Protein AF-A0A7V9H5I0-F1 (afdb_monomer_lite)

Foldseek 3Di:
DLVVQLVVQLVVQLVVLCQCQQCVDPDPVCSPRRDGDDVVLSVQSSVLSSVLSNVLSVVLVVVCVPDPPDDLVVQLVSQLVSLLVSLLRSQLSNVVSCLVPPPPDDNDPDPVSNVVSSVVRSVVSSVVSNVVSNVVSNVVSVVVVVVVVVVVVD

Secondary structure (DSSP, 8-state):
-HHHHHHHHHHHHHHHHHHHHHB----GGGTT--BPPPHHHHHHHHHHHHHHHHHHHHHHHHHHHHH-SS-HHHHHHHHHHHHHHHHHHHHHHHHHHHHHH-TTS----SHHHHHHHHHHHHHHHHHHHHHHHHHHHHHH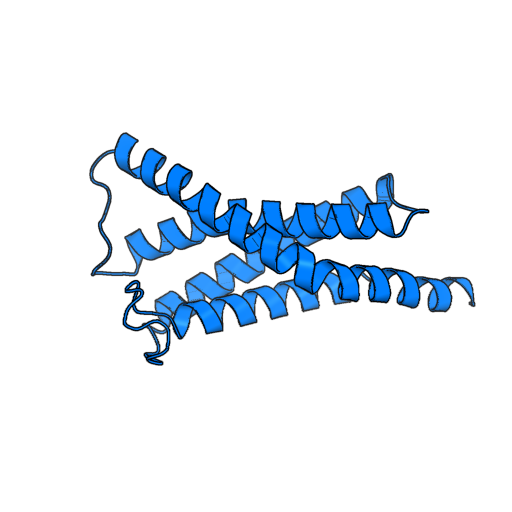HHHHHHHHHTTTT-

Sequence (154 aa):
MRAFLLAAAALVGLANATLYSLISDNSLDRLFELRPGPPALFLMYALCGVFVGIAISGVLLLVAERDLRDRFFARYGLMVLSVCIGGMVLSPFLTTVMFFFDNEAYMPTSTSELLSAILFSTLPGGVLGAAEGVVLGFPLAGLLGRFRDETDTR

pLDDT: mean 73.43, std 11.14, range [40.53, 88.25]

Structure (mmCIF, N/CA/C/O backbone):
data_AF-A0A7V9H5I0-F1
#
_entry.id   AF-A0A7V9H5I0-F1
#
loop_
_atom_site.group_PDB
_atom_site.id
_atom_site.type_symbol
_atom_site.label_atom_id
_atom_site.label_alt_id
_atom_site.label_comp_id
_atom_site.label_asym_id
_atom_site.label_entity_id
_atom_site.label_seq_id
_atom_site.pdbx_PDB_ins_code
_atom_site.Cartn_x
_atom_site.Cartn_y
_atom_site.Cartn_z
_atom_site.occupancy
_atom_site.B_iso_or_equiv
_atom_site.auth_seq_id
_atom_site.auth_comp_id
_atom_site.auth_asym_id
_atom_site.auth_atom_id
_atom_site.pdbx_PDB_model_num
ATOM 1 N N . MET A 1 1 ? -4.149 -10.896 18.987 1.00 64.00 1 MET A N 1
ATOM 2 C CA . MET A 1 1 ? -4.148 -9.573 18.314 1.00 64.00 1 MET A CA 1
ATOM 3 C C . MET A 1 1 ? -2.952 -9.388 17.374 1.00 64.00 1 MET A C 1
ATOM 5 O O . MET A 1 1 ? -3.179 -9.262 16.182 1.00 64.00 1 MET A O 1
ATOM 9 N N . ARG A 1 2 ? -1.694 -9.466 17.849 1.00 66.62 2 ARG A N 1
ATOM 10 C CA . ARG A 1 2 ? -0.483 -9.340 17.000 1.00 66.62 2 ARG A CA 1
ATOM 11 C C . ARG A 1 2 ? -0.436 -10.297 15.801 1.00 66.62 2 ARG A C 1
ATOM 13 O O . ARG A 1 2 ? -0.311 -9.842 14.674 1.00 66.62 2 ARG A O 1
ATOM 20 N N . ALA A 1 3 ? -0.588 -11.601 16.036 1.00 71.00 3 ALA A N 1
ATOM 21 C CA . ALA A 1 3 ? -0.556 -12.602 14.964 1.00 71.00 3 ALA A CA 1
ATOM 22 C C . ALA A 1 3 ? -1.686 -12.409 13.937 1.00 71.00 3 ALA A C 1
ATOM 24 O O . ALA A 1 3 ? -1.462 -12.562 12.744 1.00 71.00 3 ALA A O 1
ATOM 25 N N . PHE A 1 4 ? -2.876 -12.005 14.395 1.00 70.50 4 PHE A N 1
ATOM 26 C CA . PHE A 1 4 ? -4.014 -11.702 13.524 1.00 70.50 4 PHE A CA 1
ATOM 27 C C . PHE A 1 4 ? -3.732 -10.500 12.615 1.00 70.50 4 PHE A C 1
ATOM 29 O O . PHE A 1 4 ? -3.974 -10.583 11.420 1.00 70.50 4 PHE A O 1
ATOM 36 N N . LEU A 1 5 ? -3.169 -9.413 13.153 1.00 68.06 5 LEU A N 1
ATOM 37 C CA . LEU A 1 5 ? -2.814 -8.233 12.358 1.00 68.06 5 LEU A CA 1
ATOM 38 C C . LEU A 1 5 ? -1.695 -8.521 11.356 1.00 68.06 5 LEU A C 1
ATOM 40 O O . LEU A 1 5 ? -1.773 -8.067 10.223 1.00 68.06 5 LEU A O 1
ATOM 44 N N . LEU A 1 6 ? -0.690 -9.313 11.742 1.00 71.25 6 LEU A N 1
ATOM 45 C CA . LEU A 1 6 ? 0.372 -9.742 10.827 1.00 71.25 6 LEU A CA 1
ATOM 46 C C . LEU A 1 6 ? -0.169 -10.635 9.706 1.00 71.25 6 LEU A C 1
ATOM 48 O O . LEU A 1 6 ? 0.185 -10.440 8.549 1.00 71.25 6 LEU A O 1
ATOM 52 N N . ALA A 1 7 ? -1.053 -11.581 10.035 1.00 73.12 7 ALA A N 1
ATOM 53 C CA . ALA A 1 7 ? -1.705 -12.430 9.043 1.00 73.12 7 ALA A CA 1
ATOM 54 C C . ALA A 1 7 ? -2.614 -11.615 8.113 1.00 73.12 7 ALA A C 1
ATOM 56 O O . ALA A 1 7 ? -2.566 -11.804 6.903 1.00 73.12 7 ALA A O 1
ATOM 57 N N . ALA A 1 8 ? -3.392 -10.672 8.653 1.00 70.75 8 ALA A N 1
ATOM 58 C CA . ALA A 1 8 ? -4.226 -9.774 7.862 1.00 70.75 8 ALA A CA 1
ATOM 59 C C . ALA A 1 8 ? -3.376 -8.897 6.932 1.00 70.75 8 ALA A C 1
ATOM 61 O O . ALA A 1 8 ? -3.680 -8.800 5.751 1.00 70.75 8 ALA A O 1
ATOM 62 N N . ALA A 1 9 ? -2.274 -8.329 7.427 1.00 71.19 9 ALA A N 1
ATOM 63 C CA . ALA A 1 9 ? -1.346 -7.547 6.616 1.00 71.19 9 ALA A CA 1
ATOM 64 C C . ALA A 1 9 ? -0.710 -8.379 5.496 1.00 71.19 9 ALA A C 1
ATOM 66 O O . ALA A 1 9 ? -0.622 -7.916 4.361 1.00 71.19 9 ALA A O 1
ATOM 67 N N . ALA A 1 10 ? -0.311 -9.618 5.793 1.00 73.25 10 ALA A N 1
ATOM 68 C CA . ALA A 1 10 ? 0.240 -10.524 4.794 1.00 73.25 10 ALA A CA 1
ATOM 69 C C . ALA A 1 10 ? -0.802 -10.912 3.733 1.00 73.25 10 ALA A C 1
ATOM 71 O O . ALA A 1 10 ? -0.493 -10.898 2.546 1.00 73.25 10 ALA A O 1
ATOM 72 N N . LEU A 1 11 ? -2.039 -11.212 4.143 1.00 75.06 11 LEU A N 1
ATOM 73 C CA . LEU A 1 11 ? -3.134 -11.552 3.232 1.00 75.06 11 LEU A CA 1
ATOM 74 C C . LEU A 1 11 ? -3.552 -10.366 2.360 1.00 75.06 11 LEU A C 1
ATOM 76 O O . LEU A 1 11 ? -3.767 -10.554 1.169 1.00 75.06 11 LEU A O 1
ATOM 80 N N . VAL A 1 12 ? -3.629 -9.157 2.921 1.00 71.12 12 VAL A N 1
ATOM 81 C CA . VAL A 1 12 ? -3.917 -7.931 2.158 1.00 71.12 12 VAL A CA 1
ATOM 82 C C . VAL A 1 12 ? -2.778 -7.628 1.186 1.00 71.12 12 VAL A C 1
ATOM 84 O O . VAL A 1 12 ? -3.036 -7.352 0.020 1.00 71.12 12 VAL A O 1
ATOM 87 N N . GLY A 1 13 ? -1.519 -7.759 1.616 1.00 70.12 13 GLY A N 1
ATOM 88 C CA . GLY A 1 13 ? -0.359 -7.614 0.733 1.00 70.12 13 GLY A CA 1
ATOM 89 C C . GLY A 1 13 ? -0.366 -8.622 -0.419 1.00 70.12 13 GLY A C 1
ATOM 90 O O . GLY A 1 13 ? -0.111 -8.250 -1.563 1.00 70.12 13 GLY A O 1
ATOM 91 N N . LEU A 1 14 ? -0.724 -9.878 -0.137 1.00 73.06 14 LEU A N 1
ATOM 92 C CA . LEU A 1 14 ? -0.875 -10.920 -1.151 1.00 73.06 14 LEU A CA 1
ATOM 93 C C . LEU A 1 14 ? -2.031 -10.606 -2.110 1.00 73.06 14 LEU A C 1
ATOM 95 O O . LEU A 1 14 ? -1.844 -10.697 -3.319 1.00 73.06 14 LEU A O 1
ATOM 99 N N . ALA A 1 15 ? -3.190 -10.198 -1.582 1.00 71.75 15 ALA A N 1
ATOM 100 C CA . ALA A 1 15 ? -4.367 -9.830 -2.364 1.00 71.75 15 ALA A CA 1
ATOM 101 C C . ALA A 1 15 ? -4.060 -8.668 -3.319 1.00 71.75 15 ALA A C 1
ATOM 103 O O . ALA A 1 15 ? -4.336 -8.771 -4.517 1.00 71.75 15 ALA A O 1
ATOM 104 N N . ASN A 1 16 ? -3.399 -7.621 -2.817 1.00 70.62 16 ASN A N 1
ATOM 105 C CA . ASN A 1 16 ? -2.963 -6.487 -3.626 1.00 70.62 16 ASN A CA 1
ATOM 106 C C . ASN A 1 16 ? -1.960 -6.921 -4.698 1.00 70.62 16 ASN A C 1
ATOM 108 O O . ASN A 1 16 ? -2.106 -6.529 -5.850 1.00 70.62 16 ASN A O 1
ATOM 112 N N . ALA A 1 17 ? -1.001 -7.792 -4.379 1.00 69.12 17 ALA A N 1
ATOM 113 C CA . ALA A 1 17 ? -0.067 -8.311 -5.377 1.00 69.12 17 ALA A CA 1
ATOM 114 C C . ALA A 1 17 ? -0.751 -9.146 -6.468 1.00 69.12 17 ALA A C 1
ATOM 116 O O . ALA A 1 17 ? -0.400 -9.019 -7.640 1.00 69.12 17 ALA A O 1
ATOM 117 N N . THR A 1 18 ? -1.753 -9.962 -6.118 1.00 68.50 18 THR A N 1
ATOM 118 C CA . THR A 1 18 ? -2.571 -10.666 -7.121 1.00 68.50 18 THR A CA 1
ATOM 119 C C . THR A 1 18 ? -3.338 -9.692 -7.999 1.00 68.50 18 THR A C 1
ATOM 121 O O . THR A 1 18 ? -3.328 -9.867 -9.211 1.00 68.50 18 THR A O 1
ATOM 124 N N . LEU A 1 19 ? -3.948 -8.647 -7.434 1.00 67.50 19 LEU A N 1
ATOM 125 C CA . LEU A 1 19 ? -4.652 -7.634 -8.223 1.00 67.50 19 LEU A CA 1
ATOM 126 C C . LEU A 1 19 ? -3.695 -6.900 -9.171 1.00 67.50 19 LEU A C 1
ATOM 128 O O . LEU A 1 19 ? -3.957 -6.851 -10.368 1.00 67.50 19 LEU A O 1
ATOM 132 N N . TYR A 1 20 ? -2.546 -6.430 -8.679 1.00 66.25 20 TYR A N 1
ATOM 133 C CA . TYR A 1 20 ? -1.532 -5.774 -9.511 1.00 66.25 20 TYR A CA 1
ATOM 134 C C . TYR A 1 20 ? -0.976 -6.687 -10.611 1.00 66.25 20 TYR A C 1
ATOM 136 O O . TYR A 1 20 ? -0.742 -6.234 -11.725 1.00 66.25 20 TYR A O 1
ATOM 144 N N . SER A 1 21 ? -0.798 -7.981 -10.337 1.00 62.66 21 SER A N 1
ATOM 145 C CA . SER A 1 21 ? -0.326 -8.938 -11.344 1.00 62.66 21 SER A CA 1
ATOM 146 C C . SER A 1 21 ? -1.388 -9.343 -12.364 1.00 62.66 21 SER A C 1
ATOM 148 O O . SER A 1 21 ? -1.022 -9.846 -13.426 1.00 62.66 21 SER A O 1
ATOM 150 N N . LEU A 1 22 ? -2.673 -9.195 -12.039 1.00 62.56 22 LEU A N 1
ATOM 151 C CA . LEU A 1 22 ? -3.780 -9.449 -12.961 1.00 62.56 22 LEU A CA 1
ATOM 152 C C . LEU A 1 22 ? -4.077 -8.230 -13.842 1.00 62.56 22 LEU A C 1
ATOM 154 O O . LEU A 1 22 ? -4.503 -8.407 -14.979 1.00 62.56 22 LEU A O 1
ATOM 158 N N . ILE A 1 23 ? -3.800 -7.025 -13.336 1.00 61.41 23 ILE A N 1
ATOM 159 C CA . ILE A 1 23 ? -3.966 -5.728 -14.013 1.00 61.41 23 ILE A CA 1
ATOM 160 C C . ILE A 1 23 ? -2.627 -5.303 -14.658 1.00 61.41 23 ILE A C 1
ATOM 162 O O . ILE A 1 23 ? -2.249 -4.141 -14.656 1.00 61.41 23 ILE A O 1
ATOM 166 N N . SER A 1 24 ? -1.857 -6.257 -15.192 1.00 50.88 24 SER A N 1
ATOM 167 C CA . SER A 1 24 ? -0.479 -6.034 -15.667 1.00 50.88 24 SER A CA 1
ATOM 168 C C . SER A 1 24 ? -0.348 -5.038 -16.836 1.00 50.88 24 SER A C 1
ATOM 170 O O . SER A 1 24 ? 0.775 -4.722 -17.222 1.00 50.88 24 SER A O 1
ATOM 172 N N . ASP A 1 25 ? -1.451 -4.572 -17.426 1.00 56.22 25 ASP A N 1
ATOM 173 C CA . ASP A 1 25 ? -1.463 -3.595 -18.515 1.00 56.22 25 ASP A CA 1
ATOM 174 C C . ASP A 1 25 ? -1.919 -2.234 -17.950 1.00 56.22 25 ASP A C 1
ATOM 176 O O . ASP A 1 25 ? -3.066 -2.069 -17.538 1.00 56.22 25 ASP A O 1
ATOM 180 N N . ASN A 1 26 ? -1.011 -1.250 -17.902 1.00 53.06 26 ASN A N 1
ATOM 181 C CA . ASN A 1 26 ? -1.244 0.094 -17.339 1.00 53.06 26 ASN A CA 1
ATOM 182 C C . ASN A 1 26 ? -2.203 0.964 -18.189 1.00 53.06 26 ASN A C 1
ATOM 184 O O . ASN A 1 26 ? -2.282 2.181 -18.003 1.00 53.06 26 ASN A O 1
ATOM 188 N N . SER A 1 27 ? -2.916 0.367 -19.146 1.00 52.69 27 SER A N 1
ATOM 189 C CA . SER A 1 27 ? -3.890 1.038 -19.999 1.00 52.69 27 SER A CA 1
ATOM 190 C C . SER A 1 27 ? -5.300 0.948 -19.400 1.00 52.69 27 SER A C 1
ATOM 192 O O . SER A 1 27 ? -5.834 -0.132 -19.152 1.00 52.69 27 SER A O 1
ATOM 194 N N . LEU A 1 28 ? -5.942 2.108 -19.194 1.00 52.22 28 LEU A N 1
ATOM 195 C CA . LEU A 1 28 ? -7.338 2.194 -18.725 1.00 52.22 28 LEU A CA 1
ATOM 196 C C . LEU A 1 28 ? -8.311 1.408 -19.624 1.00 52.22 28 LEU A C 1
ATOM 198 O O . LEU A 1 28 ? -9.337 0.932 -19.144 1.00 52.22 28 LEU A O 1
ATOM 202 N N . ASP A 1 29 ? -7.962 1.226 -20.898 1.00 53.09 29 ASP A N 1
ATOM 203 C CA . ASP A 1 29 ? -8.755 0.488 -21.882 1.00 53.09 29 ASP A CA 1
ATOM 204 C C . ASP A 1 29 ? -8.744 -1.039 -21.670 1.00 53.09 29 ASP A C 1
ATOM 206 O O . ASP A 1 29 ? -9.597 -1.733 -22.223 1.00 53.09 29 ASP A O 1
ATOM 210 N N . ARG A 1 30 ? -7.818 -1.581 -20.860 1.00 53.00 30 ARG A N 1
ATOM 211 C CA . ARG A 1 30 ? -7.627 -3.033 -20.655 1.00 53.00 30 ARG A CA 1
ATOM 212 C C . ARG A 1 30 ? -7.640 -3.475 -19.194 1.00 53.00 30 ARG A C 1
ATOM 214 O O . ARG A 1 30 ? -7.269 -4.605 -18.893 1.00 53.00 30 ARG A O 1
ATOM 221 N N . LEU A 1 31 ? -8.159 -2.641 -18.292 1.00 53.12 31 LEU A N 1
ATOM 222 C CA . LEU A 1 31 ? -8.275 -2.924 -16.851 1.00 53.12 31 LEU A CA 1
ATOM 223 C C . LEU A 1 31 ? -8.950 -4.270 -16.499 1.00 53.12 31 LEU A C 1
ATOM 225 O O . LEU A 1 31 ? -8.769 -4.768 -15.390 1.00 53.12 31 LEU A O 1
ATOM 229 N N . PHE A 1 32 ? -9.729 -4.853 -17.418 1.00 56.69 32 PHE A N 1
ATOM 230 C CA . PHE A 1 32 ? -10.440 -6.124 -17.230 1.00 56.69 32 PHE A CA 1
ATOM 231 C C . PHE A 1 32 ? -9.882 -7.291 -18.059 1.00 56.69 32 PHE A C 1
ATOM 233 O O . PHE A 1 32 ? -10.419 -8.399 -17.987 1.00 56.69 32 PHE A O 1
ATOM 240 N N . GLU A 1 33 ? -8.819 -7.083 -18.838 1.00 55.34 33 GLU A N 1
ATOM 241 C CA . GLU A 1 33 ? -8.133 -8.172 -19.532 1.00 55.34 33 GLU A CA 1
ATOM 242 C C . GLU A 1 33 ? -7.145 -8.829 -18.565 1.00 55.34 33 GLU A C 1
ATOM 244 O O . GLU A 1 33 ? -6.064 -8.309 -18.302 1.00 55.34 33 GLU A O 1
ATOM 249 N N . LEU A 1 34 ? -7.523 -9.988 -18.011 1.00 54.91 34 LEU A N 1
ATOM 250 C CA . LEU A 1 34 ? -6.643 -10.754 -17.131 1.00 54.91 34 LEU A CA 1
ATOM 251 C C . LEU A 1 34 ? -5.431 -11.247 -17.923 1.00 54.91 34 LEU A C 1
ATOM 253 O O . LEU A 1 34 ? -5.487 -12.278 -18.600 1.00 54.91 34 LEU A O 1
ATOM 257 N N . ARG A 1 35 ? -4.313 -10.536 -17.789 1.00 61.66 35 ARG A N 1
ATOM 258 C CA . ARG A 1 35 ? -3.029 -10.957 -18.335 1.00 61.66 35 ARG A CA 1
ATOM 259 C C . ARG A 1 35 ? -2.041 -11.106 -17.184 1.00 61.66 35 ARG A C 1
ATOM 261 O O . ARG A 1 35 ? -1.580 -10.097 -16.659 1.00 61.66 35 ARG A O 1
ATOM 268 N N . PRO A 1 36 ? -1.734 -12.342 -16.753 1.00 61.69 36 PRO A N 1
ATOM 269 C CA . PRO A 1 36 ? -0.800 -12.547 -15.661 1.00 61.69 36 PRO A CA 1
ATOM 270 C C . PRO A 1 36 ? 0.577 -12.018 -16.069 1.00 61.69 36 PRO A C 1
ATOM 272 O O . PRO A 1 36 ? 1.157 -12.475 -17.057 1.00 61.69 36 PRO A O 1
ATOM 275 N N . GLY A 1 37 ? 1.070 -11.037 -15.315 1.00 65.12 37 GLY A N 1
ATOM 276 C CA . GLY A 1 37 ? 2.412 -10.491 -15.486 1.00 65.12 37 GLY A CA 1
ATOM 277 C C . GLY A 1 37 ? 3.518 -11.521 -15.198 1.00 65.12 37 GLY A C 1
ATOM 278 O O . GLY A 1 37 ? 3.253 -12.635 -14.731 1.00 65.12 37 GLY A O 1
ATOM 279 N N . PRO A 1 38 ? 4.789 -11.173 -15.457 1.00 74.56 38 PRO A N 1
ATOM 280 C CA . PRO A 1 38 ? 5.925 -12.040 -15.170 1.00 74.56 38 PRO A CA 1
ATOM 281 C C . PRO A 1 38 ? 5.947 -12.489 -13.697 1.00 74.56 38 PRO A C 1
ATOM 283 O O . PRO A 1 38 ? 5.762 -11.663 -12.799 1.00 74.56 38 PRO A O 1
ATOM 286 N N . PRO A 1 39 ? 6.253 -13.766 -13.402 1.00 74.44 39 PRO A N 1
ATOM 287 C CA . PRO A 1 39 ? 6.206 -14.292 -12.034 1.00 74.44 39 PRO A CA 1
ATOM 288 C C . PRO A 1 39 ? 7.187 -13.585 -11.085 1.00 74.44 39 PRO A C 1
ATOM 290 O O . PRO A 1 39 ? 6.928 -13.490 -9.887 1.00 74.44 39 PRO A O 1
ATOM 293 N N . ALA A 1 40 ? 8.292 -13.050 -11.614 1.00 75.06 40 ALA A N 1
ATOM 294 C CA . ALA A 1 40 ? 9.243 -12.248 -10.848 1.00 75.06 40 ALA A CA 1
ATOM 295 C C . ALA A 1 40 ? 8.634 -10.918 -10.360 1.00 75.06 40 ALA A C 1
ATOM 297 O O . ALA A 1 40 ? 8.847 -10.546 -9.208 1.00 75.06 40 ALA A O 1
ATOM 298 N N . LEU A 1 41 ? 7.837 -10.240 -11.196 1.00 75.88 41 LEU A N 1
ATOM 299 C CA . LEU A 1 41 ? 7.138 -9.001 -10.832 1.00 75.88 41 LEU A CA 1
ATOM 300 C C . LEU A 1 41 ? 6.078 -9.264 -9.759 1.00 75.88 41 LEU A C 1
ATOM 302 O O . LEU A 1 41 ? 6.051 -8.570 -8.745 1.00 75.88 41 LEU A O 1
ATOM 306 N N . PHE A 1 42 ? 5.281 -10.325 -9.923 1.00 76.44 42 PHE A N 1
ATOM 307 C CA . PHE A 1 42 ? 4.309 -10.750 -8.911 1.00 76.44 42 PHE A CA 1
ATOM 308 C C . PHE A 1 42 ? 4.968 -11.013 -7.551 1.00 76.44 42 PHE A C 1
ATOM 310 O O . PHE A 1 42 ? 4.494 -10.521 -6.525 1.00 76.44 42 PHE A O 1
ATOM 317 N N . LEU A 1 43 ? 6.083 -11.753 -7.537 1.00 80.50 43 LEU A N 1
ATOM 318 C CA . LEU A 1 43 ? 6.812 -12.052 -6.307 1.00 80.50 43 LEU A CA 1
ATOM 319 C C . LEU A 1 43 ? 7.308 -10.772 -5.620 1.00 80.50 43 LEU A C 1
ATOM 321 O O . LEU A 1 43 ? 7.173 -10.642 -4.404 1.00 80.50 43 LEU A O 1
ATOM 325 N N . MET A 1 44 ? 7.851 -9.821 -6.383 1.00 82.81 44 MET A N 1
ATOM 326 C CA . MET A 1 44 ? 8.343 -8.556 -5.834 1.00 82.81 44 MET A CA 1
ATOM 327 C C . MET A 1 44 ? 7.207 -7.683 -5.299 1.00 82.81 44 MET A C 1
ATOM 329 O O . MET A 1 44 ? 7.328 -7.144 -4.200 1.00 82.81 44 MET A O 1
ATOM 333 N N . TYR A 1 45 ? 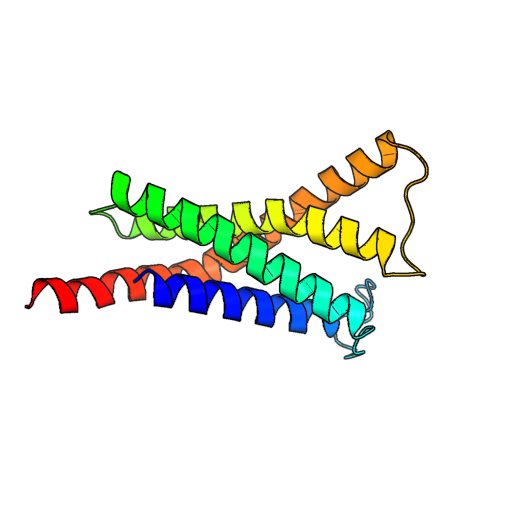6.073 -7.607 -5.999 1.00 81.12 45 TYR A N 1
ATOM 334 C CA . TYR A 1 45 ? 4.887 -6.906 -5.503 1.00 81.12 45 TYR A CA 1
ATOM 335 C C . TYR A 1 45 ? 4.352 -7.524 -4.212 1.00 81.12 45 TYR A C 1
ATOM 337 O O . TYR A 1 45 ? 4.062 -6.794 -3.262 1.00 81.12 45 TYR A O 1
ATOM 345 N N . ALA A 1 46 ? 4.289 -8.856 -4.134 1.00 78.69 46 ALA A N 1
ATOM 346 C CA . ALA A 1 46 ? 3.878 -9.562 -2.924 1.00 78.69 46 ALA A CA 1
ATOM 347 C C . ALA A 1 46 ? 4.831 -9.281 -1.760 1.00 78.69 46 ALA A C 1
ATOM 349 O O . ALA A 1 46 ? 4.381 -8.948 -0.665 1.00 78.69 46 ALA A O 1
ATOM 350 N N . LEU A 1 47 ? 6.144 -9.349 -1.990 1.00 83.38 47 LEU A N 1
ATOM 351 C CA . LEU A 1 47 ? 7.143 -9.060 -0.961 1.00 83.38 47 LEU A CA 1
ATOM 352 C C . LEU A 1 47 ? 7.071 -7.607 -0.483 1.00 83.38 47 LEU A C 1
ATOM 354 O O . LEU A 1 47 ? 7.084 -7.375 0.725 1.00 83.38 47 LEU A O 1
ATOM 358 N N . CYS A 1 48 ? 6.939 -6.639 -1.393 1.00 84.62 48 CYS A N 1
ATOM 359 C CA . CYS A 1 48 ? 6.764 -5.231 -1.039 1.00 84.62 48 CYS A CA 1
ATOM 360 C C . CYS A 1 48 ? 5.482 -5.011 -0.228 1.00 84.62 48 CYS A C 1
ATOM 362 O O . CYS A 1 48 ? 5.532 -4.386 0.831 1.00 84.62 48 CYS A O 1
ATOM 364 N N . GLY A 1 49 ? 4.354 -5.568 -0.679 1.00 79.94 49 GLY A N 1
ATOM 365 C CA . GLY A 1 49 ? 3.069 -5.470 0.013 1.00 79.94 49 GLY A CA 1
ATOM 366 C C . GLY A 1 49 ? 3.119 -6.067 1.419 1.00 79.94 49 GLY A C 1
ATOM 367 O O . GLY A 1 49 ? 2.697 -5.426 2.380 1.00 79.94 49 GLY A O 1
ATOM 368 N N . VAL A 1 50 ? 3.699 -7.260 1.566 1.00 81.88 50 VAL A N 1
ATOM 369 C CA . VAL A 1 50 ? 3.871 -7.926 2.866 1.00 81.88 50 VAL A CA 1
ATOM 370 C C . VAL A 1 50 ? 4.815 -7.130 3.770 1.00 81.88 50 VAL A C 1
ATOM 372 O O . VAL A 1 50 ? 4.491 -6.899 4.933 1.00 81.88 50 VAL A O 1
ATOM 375 N N . PHE A 1 51 ? 5.962 -6.676 3.260 1.00 84.06 51 PHE A N 1
ATOM 376 C CA . PHE A 1 51 ? 6.948 -5.933 4.046 1.00 84.06 51 PHE A CA 1
ATOM 377 C C . PHE A 1 51 ? 6.383 -4.609 4.570 1.00 84.06 51 PHE A C 1
ATOM 379 O O . PHE A 1 51 ? 6.439 -4.344 5.774 1.00 84.06 51 PHE A O 1
ATOM 386 N N . VAL A 1 52 ? 5.781 -3.803 3.688 1.00 85.31 52 VAL A N 1
ATOM 387 C CA . VAL A 1 52 ? 5.155 -2.530 4.069 1.00 85.31 52 VAL A CA 1
ATOM 388 C C . VAL A 1 52 ? 3.959 -2.781 4.985 1.00 85.31 52 VAL A C 1
ATOM 390 O O . VAL A 1 52 ? 3.835 -2.127 6.019 1.00 85.31 52 VAL A O 1
ATOM 393 N N . GLY A 1 53 ? 3.124 -3.777 4.678 1.00 79.12 53 GLY A N 1
ATOM 394 C CA . GLY A 1 53 ? 1.983 -4.155 5.509 1.00 79.12 53 GLY A CA 1
ATOM 395 C C . GLY A 1 53 ? 2.388 -4.531 6.937 1.00 79.12 53 GLY A C 1
ATOM 396 O O . GLY A 1 53 ? 1.766 -4.068 7.898 1.00 79.12 53 GLY A O 1
ATOM 397 N N . ILE A 1 54 ? 3.457 -5.317 7.103 1.00 82.38 54 ILE A N 1
ATOM 398 C CA . ILE A 1 54 ? 4.008 -5.678 8.417 1.00 82.38 54 ILE A CA 1
ATOM 399 C C . ILE A 1 54 ? 4.564 -4.443 9.131 1.00 82.38 54 ILE A C 1
ATOM 401 O O . ILE A 1 54 ? 4.263 -4.244 10.310 1.00 82.38 54 ILE A O 1
ATOM 405 N N . ALA A 1 55 ? 5.338 -3.603 8.437 1.00 84.62 55 ALA A N 1
ATOM 406 C CA . ALA A 1 55 ? 5.930 -2.400 9.019 1.00 84.62 55 ALA A CA 1
ATOM 407 C C . ALA A 1 55 ? 4.854 -1.445 9.559 1.00 84.62 55 ALA A C 1
ATOM 409 O O . ALA A 1 55 ? 4.901 -1.040 10.722 1.00 84.62 55 ALA A O 1
ATOM 410 N N . ILE A 1 56 ? 3.835 -1.152 8.749 1.00 83.69 56 ILE A N 1
ATOM 411 C CA . ILE A 1 56 ? 2.725 -0.270 9.123 1.00 83.69 56 ILE A CA 1
ATOM 412 C C . ILE A 1 56 ? 1.871 -0.885 10.233 1.00 83.69 56 ILE A C 1
ATOM 414 O O . ILE A 1 56 ? 1.513 -0.188 11.180 1.00 83.69 56 ILE A O 1
ATOM 418 N N . SER A 1 57 ? 1.595 -2.190 10.181 1.00 75.56 57 SER A N 1
ATOM 419 C CA . SER A 1 57 ? 0.847 -2.880 11.243 1.00 75.56 57 SER A CA 1
ATOM 420 C C . SER A 1 57 ? 1.596 -2.881 12.576 1.00 75.56 57 SER A C 1
ATOM 422 O O . SER A 1 57 ? 0.980 -2.752 13.635 1.00 75.56 57 SER A O 1
ATOM 424 N N . GLY A 1 58 ? 2.927 -2.991 12.541 1.00 78.62 58 GLY A N 1
ATOM 425 C CA . GLY A 1 58 ? 3.784 -2.866 13.719 1.00 78.62 58 GLY A CA 1
ATOM 426 C C . GLY A 1 58 ? 3.723 -1.469 14.337 1.00 78.62 58 GLY A C 1
ATOM 427 O O . GLY A 1 58 ? 3.560 -1.342 15.551 1.00 78.62 58 GLY A O 1
ATOM 428 N N . VAL A 1 59 ? 3.778 -0.422 13.509 1.00 79.31 59 VAL A N 1
ATOM 429 C CA . VAL A 1 59 ? 3.625 0.972 13.961 1.00 79.31 59 VAL A CA 1
ATOM 430 C C . VAL A 1 59 ? 2.224 1.218 14.523 1.00 79.31 59 VAL A C 1
ATOM 432 O O . VAL A 1 59 ? 2.092 1.773 15.612 1.00 79.31 59 VAL A O 1
ATOM 435 N N . LEU A 1 60 ? 1.179 0.747 13.838 1.00 76.00 60 LEU A N 1
ATOM 436 C CA . LEU A 1 60 ? -0.211 0.850 14.289 1.00 76.00 60 LEU A CA 1
ATOM 437 C C . LEU A 1 60 ? -0.405 0.196 15.660 1.00 76.00 60 LEU A C 1
ATOM 439 O O . LEU A 1 60 ? -1.066 0.775 16.513 1.00 76.00 60 LEU A O 1
ATOM 443 N N . LEU A 1 61 ? 0.206 -0.963 15.908 1.00 71.56 61 LEU A N 1
ATOM 444 C CA . LEU A 1 61 ? 0.179 -1.614 17.218 1.00 71.56 61 LEU A CA 1
ATOM 445 C C . LEU A 1 61 ? 0.835 -0.767 18.314 1.00 71.56 61 LEU A C 1
ATOM 447 O O . LEU A 1 61 ? 0.245 -0.613 19.379 1.00 71.56 61 LEU A O 1
ATOM 451 N N . LEU A 1 62 ? 2.006 -0.178 18.048 1.00 74.25 62 LEU A N 1
ATOM 452 C CA . LEU A 1 62 ? 2.697 0.690 19.012 1.00 74.25 62 LEU A CA 1
ATOM 453 C C . LEU A 1 62 ? 1.878 1.944 19.355 1.00 74.25 62 LEU A C 1
ATOM 455 O O . LEU A 1 62 ? 1.873 2.389 20.504 1.00 74.25 62 LEU A O 1
ATOM 459 N N . VAL A 1 63 ? 1.179 2.514 18.371 1.00 72.00 63 VAL A N 1
ATOM 460 C CA . VAL A 1 63 ? 0.338 3.705 18.564 1.00 72.00 63 VAL A CA 1
ATOM 461 C C . VAL A 1 63 ? -0.998 3.343 19.220 1.00 72.00 63 VAL A C 1
ATOM 463 O O . VAL A 1 63 ? -1.443 4.028 20.141 1.00 72.00 63 VAL A O 1
ATOM 466 N N . ALA A 1 64 ? -1.624 2.239 18.809 1.00 67.44 64 ALA A N 1
ATOM 467 C CA . ALA A 1 64 ? -2.876 1.754 19.386 1.00 67.44 64 ALA A CA 1
ATOM 468 C C . ALA A 1 64 ? -2.717 1.336 20.857 1.00 67.44 64 ALA A C 1
ATOM 470 O O . ALA A 1 64 ? -3.631 1.557 21.654 1.00 67.44 64 ALA A O 1
ATOM 471 N N . GLU A 1 65 ? -1.560 0.778 21.230 1.00 66.31 65 GLU A N 1
ATOM 472 C CA . GLU A 1 65 ? -1.216 0.488 22.627 1.00 66.31 65 GLU A CA 1
ATOM 473 C C . GLU A 1 65 ? -1.098 1.764 23.477 1.00 66.31 65 GLU A C 1
ATOM 475 O O . GLU A 1 65 ? -1.429 1.720 24.665 1.00 66.31 65 GLU A O 1
ATOM 480 N N . ARG A 1 66 ? -0.673 2.891 22.881 1.00 61.00 66 ARG A N 1
ATOM 481 C CA . ARG A 1 66 ? -0.410 4.158 23.581 1.00 61.00 66 ARG A CA 1
ATOM 482 C C . ARG A 1 66 ? -1.622 5.083 23.740 1.00 61.00 66 ARG A C 1
ATOM 484 O O . ARG A 1 66 ? -1.754 5.640 24.822 1.00 61.00 66 ARG A O 1
ATOM 491 N N . ASP A 1 67 ? -2.489 5.240 22.732 1.00 56.25 67 ASP A N 1
ATOM 492 C CA . ASP A 1 67 ? -3.401 6.410 22.690 1.00 56.25 67 ASP A CA 1
ATOM 493 C C . ASP A 1 67 ? -4.895 6.136 22.407 1.00 56.25 67 ASP A C 1
ATOM 495 O O . ASP A 1 67 ? -5.725 7.037 22.510 1.00 56.25 67 ASP A O 1
ATOM 499 N N . LEU A 1 68 ? -5.305 4.915 22.044 1.00 54.19 68 LEU A N 1
ATOM 500 C CA . LEU A 1 68 ? -6.606 4.699 21.372 1.00 54.19 68 LEU A CA 1
ATOM 501 C C . LEU A 1 68 ? -7.549 3.716 22.074 1.00 54.19 68 LEU A C 1
ATOM 503 O O . LEU A 1 68 ? -8.269 2.926 21.445 1.00 54.19 68 LEU A O 1
ATOM 507 N N . ARG A 1 69 ? -7.571 3.779 23.411 1.00 54.81 69 ARG A N 1
ATOM 508 C CA . ARG A 1 69 ? -8.292 2.805 24.241 1.00 54.81 69 ARG A CA 1
ATOM 509 C C . ARG A 1 69 ? -9.818 2.916 24.214 1.00 54.81 69 ARG A C 1
ATOM 511 O O . ARG A 1 69 ? -10.423 1.849 24.259 1.00 54.81 69 ARG A O 1
ATOM 518 N N . ASP A 1 70 ? -10.436 4.083 23.995 1.00 59.69 70 ASP A N 1
ATOM 519 C CA . ASP A 1 70 ? -11.868 4.238 24.348 1.00 59.69 70 ASP A CA 1
ATOM 520 C C . ASP A 1 70 ? -12.855 4.673 23.247 1.00 59.69 70 ASP A C 1
ATOM 522 O O . ASP A 1 70 ? -14.060 4.640 23.486 1.00 59.69 70 ASP A O 1
ATOM 526 N N . ARG A 1 71 ? -12.432 5.048 22.027 1.00 69.56 71 ARG A N 1
ATOM 527 C CA . ARG A 1 71 ? -13.383 5.529 20.992 1.00 69.56 71 ARG A CA 1
ATOM 528 C C . ARG A 1 71 ? -13.285 4.767 19.669 1.00 69.56 71 ARG A C 1
ATOM 530 O O . ARG A 1 71 ? -12.256 4.810 19.000 1.00 69.56 71 ARG A O 1
ATOM 537 N N . PHE A 1 72 ? -14.393 4.142 19.251 1.00 70.44 72 PHE A N 1
ATOM 538 C CA . PHE A 1 72 ? -14.533 3.438 17.962 1.00 70.44 72 PHE A CA 1
ATOM 539 C C . PHE A 1 72 ? -14.123 4.315 16.771 1.00 70.44 72 PHE A C 1
ATOM 541 O O . PHE A 1 72 ? -13.344 3.884 15.926 1.00 70.44 72 PHE A O 1
ATOM 548 N N . PHE A 1 73 ? -14.570 5.574 16.757 1.00 74.94 73 PHE A N 1
ATOM 549 C CA . PHE A 1 73 ? -14.245 6.532 15.697 1.00 74.94 73 PHE A CA 1
ATOM 550 C C . PHE A 1 73 ? -12.739 6.779 15.565 1.00 74.94 73 PHE A C 1
ATOM 552 O O . PHE A 1 73 ? -12.210 6.890 14.465 1.00 74.94 73 PHE A O 1
ATOM 559 N N . ALA A 1 74 ? -12.034 6.815 16.692 1.00 73.94 74 ALA A N 1
ATOM 560 C CA . ALA A 1 74 ? -10.607 7.066 16.712 1.00 73.94 74 ALA A CA 1
ATOM 561 C C . ALA A 1 74 ? -9.820 5.826 16.233 1.00 73.94 74 ALA A C 1
ATOM 563 O O . ALA A 1 74 ? -8.843 5.965 15.501 1.00 73.94 74 ALA A O 1
ATOM 564 N N . ARG A 1 75 ? -10.291 4.607 16.550 1.00 74.50 75 ARG A N 1
ATOM 565 C CA . ARG A 1 75 ? -9.730 3.350 16.012 1.00 74.50 75 ARG A CA 1
ATOM 566 C C . ARG A 1 75 ? -9.937 3.233 14.503 1.00 74.50 75 ARG A C 1
ATOM 568 O O . ARG A 1 75 ? -9.005 2.883 13.788 1.00 74.50 75 ARG A O 1
ATOM 575 N N . TYR A 1 76 ? -11.140 3.557 14.033 1.00 78.12 76 TYR A N 1
ATOM 576 C CA . TYR A 1 76 ? -11.462 3.602 12.609 1.00 78.12 76 TYR A CA 1
ATOM 577 C C . TYR A 1 76 ? -10.584 4.622 11.873 1.00 78.12 76 TYR A C 1
ATOM 579 O O . TYR A 1 76 ? -9.922 4.272 10.901 1.00 78.12 76 TYR A O 1
ATOM 587 N N . GLY A 1 77 ? -10.498 5.855 12.385 1.00 79.62 77 GLY A N 1
ATOM 588 C CA . GLY A 1 77 ? -9.657 6.900 11.801 1.00 79.62 77 GLY A CA 1
ATOM 589 C C . GLY A 1 77 ? -8.180 6.513 11.747 1.00 79.62 77 GLY A C 1
ATOM 590 O O . GLY A 1 77 ? -7.534 6.716 10.722 1.00 79.62 77 GLY A O 1
ATOM 591 N N . LEU A 1 78 ? -7.654 5.890 12.806 1.00 81.44 78 LEU A N 1
ATOM 592 C CA . LEU A 1 78 ? -6.273 5.414 12.819 1.00 81.44 78 LEU A CA 1
ATOM 593 C C . LEU A 1 78 ? -6.043 4.287 11.797 1.00 81.44 78 LEU A C 1
ATOM 595 O O . LEU A 1 78 ? -5.010 4.284 11.139 1.00 81.44 78 LEU A O 1
ATOM 599 N N . MET A 1 79 ? -6.998 3.375 11.595 1.00 79.75 79 MET A N 1
ATOM 600 C CA . MET A 1 79 ? -6.879 2.367 10.535 1.00 79.75 79 MET A CA 1
ATOM 601 C C . MET A 1 79 ? -6.857 2.982 9.149 1.00 79.75 79 MET A C 1
ATOM 603 O O . MET A 1 79 ? -5.963 2.664 8.374 1.00 79.75 79 MET A O 1
ATOM 607 N N . VAL A 1 80 ? -7.800 3.878 8.850 1.00 84.69 80 VAL A N 1
ATOM 608 C CA . VAL A 1 80 ? -7.850 4.571 7.555 1.00 84.69 80 VAL A CA 1
ATOM 609 C C . VAL A 1 80 ? -6.530 5.300 7.307 1.00 84.69 80 VAL A C 1
ATOM 611 O O . VAL A 1 80 ? -5.941 5.172 6.236 1.00 84.69 80 VAL A O 1
ATOM 614 N N . LEU A 1 81 ? -6.024 6.010 8.320 1.00 84.88 81 LEU A N 1
ATOM 615 C CA . LEU A 1 81 ? -4.752 6.718 8.240 1.00 84.88 81 LEU A CA 1
ATOM 616 C C . LEU A 1 81 ? -3.577 5.760 8.024 1.00 84.88 81 LEU A C 1
ATOM 618 O O . LEU A 1 81 ? -2.716 6.033 7.196 1.00 84.88 81 LEU A O 1
ATOM 622 N N . SER A 1 82 ? -3.530 4.635 8.734 1.00 83.19 82 SER A N 1
ATOM 623 C CA . SER A 1 82 ? -2.460 3.655 8.566 1.00 83.19 82 SER A CA 1
ATOM 624 C C . SER A 1 82 ? -2.488 2.984 7.198 1.00 83.19 82 SER A C 1
ATOM 626 O O . SER A 1 82 ? -1.426 2.838 6.604 1.00 83.19 82 SER A O 1
ATOM 628 N N . VAL A 1 83 ? -3.658 2.636 6.656 1.00 83.56 83 VAL A N 1
ATOM 629 C CA . VAL A 1 83 ? -3.754 2.087 5.291 1.00 83.56 83 VAL A CA 1
ATOM 630 C C . VAL A 1 83 ? -3.374 3.150 4.254 1.00 83.56 83 VAL A C 1
ATOM 632 O O . VAL A 1 83 ? -2.623 2.850 3.332 1.00 83.56 83 VAL A O 1
ATOM 635 N N . CYS A 1 84 ? -3.772 4.410 4.452 1.00 86.69 84 CYS A N 1
ATOM 636 C CA . CYS A 1 84 ? -3.344 5.536 3.617 1.00 86.69 84 CYS A CA 1
ATOM 637 C C . CYS A 1 84 ? -1.815 5.710 3.617 1.00 86.69 84 CYS A C 1
ATOM 639 O O . CYS A 1 84 ? -1.194 5.713 2.555 1.00 86.69 84 CYS A O 1
ATOM 641 N N . ILE A 1 85 ? 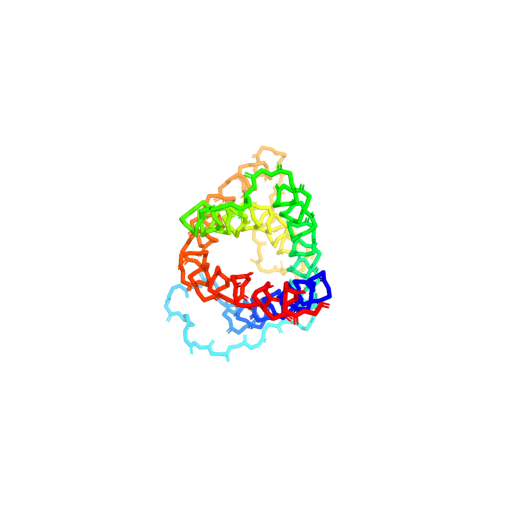-1.185 5.769 4.796 1.00 86.75 85 ILE A N 1
ATOM 642 C CA . ILE A 1 85 ? 0.279 5.848 4.926 1.00 86.75 85 ILE A CA 1
ATOM 643 C C . ILE A 1 85 ? 0.936 4.612 4.302 1.00 86.75 85 ILE A C 1
ATOM 645 O O . ILE A 1 85 ? 1.946 4.736 3.615 1.00 86.75 85 ILE A O 1
ATOM 649 N N . GLY A 1 86 ? 0.356 3.426 4.494 1.00 85.00 86 GLY A N 1
ATOM 650 C CA . GLY A 1 86 ? 0.820 2.199 3.857 1.00 85.00 86 GLY A CA 1
ATOM 651 C C . GLY A 1 86 ? 0.798 2.285 2.337 1.00 85.00 86 GLY A C 1
ATOM 652 O O . GLY A 1 86 ? 1.794 1.933 1.717 1.00 85.00 86 GLY A O 1
ATOM 653 N N . GLY A 1 87 ? -0.262 2.834 1.745 1.00 84.19 87 GLY A N 1
ATOM 654 C CA . GLY A 1 87 ? -0.344 3.102 0.309 1.00 84.19 87 GLY A CA 1
ATOM 655 C C . GLY A 1 87 ? 0.708 4.108 -0.166 1.00 84.19 87 GLY A C 1
ATOM 656 O O . GLY A 1 87 ? 1.398 3.856 -1.152 1.00 84.19 87 GLY A O 1
ATOM 657 N N . MET A 1 88 ? 0.913 5.201 0.578 1.00 87.88 88 MET A N 1
ATOM 658 C CA . MET A 1 88 ? 1.958 6.192 0.277 1.00 87.88 88 MET A CA 1
ATOM 659 C C . MET A 1 88 ? 3.366 5.592 0.325 1.00 87.88 88 MET A C 1
ATOM 661 O O . MET A 1 88 ? 4.212 5.962 -0.479 1.00 87.88 88 MET A O 1
ATOM 665 N N . VAL A 1 89 ? 3.634 4.676 1.257 1.00 88.25 89 VAL A N 1
ATOM 666 C CA . VAL A 1 89 ? 4.938 4.008 1.376 1.00 88.25 89 VAL A CA 1
ATOM 667 C C . VAL A 1 89 ? 5.082 2.890 0.349 1.00 88.25 89 VAL A C 1
ATOM 669 O O . VAL A 1 89 ? 6.154 2.729 -0.221 1.00 88.25 89 VAL A O 1
ATOM 672 N N . LEU A 1 90 ? 4.028 2.123 0.077 1.00 86.00 90 LEU A N 1
ATOM 673 C CA . LEU A 1 90 ? 4.070 1.001 -0.858 1.00 86.00 90 LEU A CA 1
ATOM 674 C C . LEU A 1 90 ? 4.250 1.470 -2.303 1.00 86.00 90 LEU A C 1
ATOM 676 O O . LEU A 1 90 ? 5.026 0.869 -3.042 1.00 86.00 90 LEU A O 1
ATOM 680 N N . SER A 1 91 ? 3.582 2.554 -2.698 1.00 85.81 91 SER A N 1
ATOM 681 C CA . SER A 1 91 ? 3.625 3.045 -4.077 1.00 85.81 91 SER A CA 1
ATOM 682 C C . SER A 1 91 ? 5.038 3.299 -4.615 1.00 85.81 91 SER A C 1
ATOM 684 O O . SER A 1 91 ? 5.350 2.761 -5.671 1.00 85.81 91 SER A O 1
ATOM 686 N N . PRO A 1 92 ? 5.942 4.025 -3.929 1.00 85.94 92 PRO A N 1
ATOM 687 C CA . PRO A 1 92 ? 7.298 4.230 -4.429 1.00 85.94 92 PRO A CA 1
ATOM 688 C C . PRO A 1 92 ? 8.132 2.942 -4.466 1.00 85.94 92 PRO A C 1
ATOM 690 O O . PRO A 1 92 ? 8.995 2.806 -5.335 1.00 85.94 92 PRO A O 1
ATOM 693 N N . PHE A 1 93 ? 7.864 1.970 -3.584 1.00 85.06 93 PHE A N 1
ATOM 694 C CA . PHE A 1 93 ? 8.481 0.643 -3.675 1.00 85.06 93 PHE A CA 1
ATOM 695 C C . PHE A 1 93 ? 8.033 -0.087 -4.945 1.00 85.06 93 PHE A C 1
ATOM 697 O O . PHE A 1 93 ? 8.879 -0.600 -5.674 1.00 85.06 93 PHE A O 1
ATOM 704 N N . LEU A 1 94 ? 6.731 -0.086 -5.248 1.00 82.88 94 LEU A N 1
ATOM 705 C CA . LEU A 1 94 ? 6.196 -0.695 -6.470 1.00 82.88 94 LEU A CA 1
ATOM 706 C C . LEU A 1 94 ? 6.723 0.005 -7.730 1.00 82.88 94 LEU A C 1
ATOM 708 O O . LEU A 1 94 ? 7.145 -0.674 -8.663 1.00 82.88 94 LEU A O 1
ATOM 712 N N . THR A 1 95 ? 6.791 1.340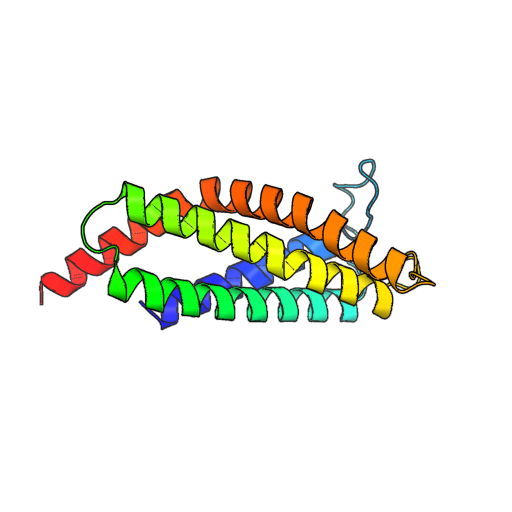 -7.728 1.00 83.31 95 THR A N 1
ATOM 713 C CA . THR A 1 95 ? 7.391 2.139 -8.811 1.00 83.31 95 THR A CA 1
ATOM 714 C C . THR A 1 95 ? 8.856 1.762 -9.037 1.00 83.31 95 THR A C 1
ATOM 716 O O . THR A 1 95 ? 9.294 1.591 -10.170 1.00 83.31 95 THR A O 1
ATOM 719 N N . THR A 1 96 ? 9.615 1.561 -7.956 1.00 83.00 96 THR A N 1
ATOM 720 C CA . THR A 1 96 ? 11.013 1.122 -8.048 1.00 83.00 96 THR A CA 1
ATOM 721 C C . THR A 1 96 ? 11.106 -0.282 -8.642 1.00 83.00 96 THR A C 1
ATOM 723 O O . THR A 1 96 ? 11.905 -0.511 -9.543 1.00 83.00 96 THR A O 1
ATOM 726 N N . VAL A 1 97 ? 10.265 -1.217 -8.191 1.00 83.31 97 VAL A N 1
ATOM 727 C CA . VAL A 1 97 ? 10.203 -2.576 -8.754 1.00 83.31 97 VAL A CA 1
ATOM 728 C C . VAL A 1 97 ? 9.873 -2.539 -10.249 1.00 83.31 97 VAL A C 1
ATOM 730 O O . VAL A 1 97 ? 10.517 -3.254 -11.011 1.00 83.31 97 VAL A O 1
ATOM 733 N N . MET A 1 98 ? 8.942 -1.683 -10.684 1.00 80.94 98 MET A N 1
ATOM 734 C CA . MET A 1 98 ? 8.639 -1.502 -12.108 1.00 80.94 98 MET A CA 1
ATOM 735 C C . MET A 1 98 ? 9.875 -1.074 -12.903 1.00 80.94 98 MET A C 1
ATOM 737 O O . MET A 1 98 ? 10.197 -1.723 -13.889 1.00 80.94 98 MET A O 1
ATOM 741 N N . PHE A 1 99 ? 10.639 -0.078 -12.446 1.00 81.44 99 PHE A N 1
ATOM 742 C CA . PHE A 1 99 ? 11.843 0.365 -13.166 1.00 81.44 99 PHE A CA 1
ATOM 743 C C . PHE A 1 99 ? 12.923 -0.712 -13.333 1.00 81.44 99 PHE A C 1
ATOM 745 O O . PHE A 1 99 ? 13.715 -0.630 -14.267 1.00 81.44 99 PHE A O 1
ATOM 752 N N . PHE A 1 100 ? 12.997 -1.689 -12.423 1.00 80.38 100 PHE A N 1
ATOM 753 C CA . PHE A 1 100 ? 14.027 -2.732 -12.463 1.00 80.38 100 PHE A CA 1
ATOM 754 C C . PHE A 1 100 ? 13.582 -4.028 -13.141 1.00 80.38 100 PHE A C 1
ATOM 756 O O . PHE A 1 100 ? 14.430 -4.756 -13.655 1.00 80.38 100 PHE A O 1
ATOM 763 N N . PHE A 1 101 ? 12.290 -4.354 -13.093 1.00 76.00 101 PHE A N 1
ATOM 764 C CA . PHE A 1 101 ? 11.780 -5.666 -13.506 1.00 76.00 101 PHE A CA 1
ATOM 765 C C . PHE A 1 101 ? 10.806 -5.615 -14.683 1.00 76.00 101 PHE A C 1
ATOM 767 O O . PHE A 1 101 ? 10.514 -6.668 -15.254 1.00 76.00 101 PHE A O 1
ATOM 774 N N . ASP A 1 102 ? 10.315 -4.434 -15.055 1.00 74.69 102 ASP A N 1
ATOM 775 C CA . ASP A 1 102 ? 9.496 -4.245 -16.245 1.00 74.69 102 ASP A CA 1
ATOM 776 C C . ASP A 1 102 ? 10.341 -3.638 -17.372 1.00 74.69 102 ASP A C 1
ATOM 778 O O . ASP A 1 102 ? 10.788 -2.495 -17.297 1.00 74.69 102 ASP A O 1
ATOM 782 N N . ASN A 1 103 ? 10.575 -4.424 -18.424 1.00 68.38 103 ASN A N 1
ATOM 783 C CA . ASN A 1 103 ? 11.378 -4.001 -19.574 1.00 68.38 103 ASN A CA 1
ATOM 784 C C . ASN A 1 103 ? 10.656 -2.972 -20.459 1.00 68.38 103 ASN A C 1
ATOM 786 O O . ASN A 1 103 ? 11.303 -2.359 -21.307 1.00 68.38 103 ASN A O 1
ATOM 790 N N . GLU A 1 104 ? 9.341 -2.797 -20.294 1.00 70.69 104 GLU A N 1
ATOM 791 C CA . GLU A 1 104 ? 8.559 -1.807 -21.044 1.00 70.69 104 GLU A CA 1
ATOM 792 C C . GLU A 1 104 ? 8.319 -0.515 -20.251 1.00 70.69 104 GLU A C 1
ATOM 794 O O . GLU A 1 104 ? 7.826 0.474 -20.800 1.00 70.69 104 GLU A O 1
ATOM 799 N N . ALA A 1 105 ? 8.704 -0.481 -18.972 1.00 69.38 105 ALA A N 1
ATOM 800 C CA . ALA A 1 105 ? 8.559 0.702 -18.140 1.00 69.38 105 ALA A CA 1
ATOM 801 C C . ALA A 1 105 ? 9.593 1.784 -18.497 1.00 69.38 105 ALA A C 1
ATOM 803 O O . ALA A 1 105 ? 10.767 1.515 -18.755 1.00 69.38 105 ALA A O 1
ATOM 804 N N . TYR A 1 106 ? 9.160 3.047 -18.460 1.00 72.75 106 TYR A N 1
ATOM 805 C CA . TYR A 1 106 ? 10.050 4.197 -18.628 1.00 72.75 106 TYR A CA 1
ATOM 806 C C . TYR A 1 106 ? 11.085 4.232 -17.496 1.00 72.75 106 TYR A C 1
ATOM 808 O O . TYR A 1 106 ? 10.732 4.473 -16.341 1.00 72.75 106 TYR A O 1
ATOM 816 N N . MET A 1 107 ? 12.361 4.014 -17.821 1.00 76.75 107 MET A N 1
ATOM 817 C CA . MET A 1 107 ? 13.447 4.099 -16.848 1.00 76.75 107 MET A CA 1
ATOM 818 C C . MET A 1 107 ? 13.932 5.556 -16.736 1.00 76.75 107 MET A C 1
ATOM 820 O O . MET A 1 107 ? 14.386 6.119 -17.736 1.00 76.75 107 MET A O 1
ATOM 824 N N . PRO A 1 108 ? 13.853 6.188 -15.551 1.00 80.06 108 PRO A N 1
ATOM 825 C CA . PRO A 1 108 ? 14.283 7.569 -15.383 1.00 80.06 108 PRO A CA 1
ATOM 826 C C . PRO A 1 108 ? 15.790 7.699 -15.617 1.00 80.06 108 PRO A C 1
ATOM 828 O O . PRO A 1 108 ? 16.589 6.932 -15.077 1.00 80.06 108 PRO A O 1
ATOM 831 N N . THR A 1 109 ? 16.183 8.700 -16.404 1.00 84.19 109 THR A N 1
ATOM 832 C CA . THR A 1 109 ? 17.593 8.910 -16.789 1.00 84.19 109 THR A CA 1
ATOM 833 C C . THR A 1 109 ? 18.321 9.888 -15.868 1.00 84.19 109 THR A C 1
ATOM 835 O O . THR A 1 109 ? 19.550 9.908 -15.818 1.00 84.19 109 THR A O 1
ATOM 838 N N . SER A 1 110 ? 17.562 10.684 -15.110 1.00 88.25 110 SER A N 1
ATOM 839 C CA . SER A 1 110 ? 18.064 11.715 -14.199 1.00 88.25 110 SER A CA 1
ATOM 840 C C . SER A 1 110 ? 17.535 11.518 -12.779 1.00 88.25 110 SER A C 1
ATOM 842 O O . SER A 1 110 ? 16.420 11.042 -12.568 1.00 88.25 110 SER A O 1
ATOM 844 N N . THR A 1 111 ? 18.300 11.957 -11.777 1.00 84.81 111 THR A N 1
ATOM 845 C CA . THR A 1 111 ? 17.879 11.914 -10.362 1.00 84.81 111 THR A CA 1
ATOM 846 C C . THR A 1 111 ? 16.623 12.745 -10.092 1.00 84.81 111 THR A C 1
ATOM 848 O O . THR A 1 111 ? 15.812 12.373 -9.248 1.00 84.81 111 THR A O 1
ATOM 851 N N . SER A 1 112 ? 16.428 13.841 -10.829 1.00 86.06 112 SER A N 1
ATOM 852 C CA . SER A 1 112 ? 15.216 14.666 -10.777 1.00 86.06 112 SER A CA 1
ATOM 853 C C . SER A 1 112 ? 13.979 13.944 -11.319 1.00 86.06 112 SER A C 1
ATOM 855 O O . SER A 1 112 ? 12.906 14.091 -10.741 1.00 86.06 112 SER A O 1
ATOM 857 N N . GLU A 1 113 ? 14.126 13.144 -12.380 1.00 84.00 113 GLU A N 1
ATOM 858 C CA . GLU A 1 113 ? 13.049 12.316 -12.945 1.00 84.00 113 GLU A CA 1
ATOM 859 C C . GLU A 1 113 ? 12.685 11.157 -12.020 1.00 84.00 113 GLU A C 1
ATOM 861 O O . GLU A 1 113 ? 11.512 10.854 -11.829 1.00 84.00 113 GLU A O 1
ATOM 866 N N . LEU A 1 114 ? 13.685 10.534 -11.390 1.00 83.19 114 LEU A N 1
ATOM 867 C CA . LEU A 1 114 ? 13.447 9.498 -10.389 1.00 83.19 114 LEU A CA 1
ATOM 868 C C . LEU A 1 114 ? 12.663 10.064 -9.196 1.00 83.19 114 LEU A C 1
ATOM 870 O O . LEU A 1 114 ? 11.675 9.473 -8.761 1.00 83.19 114 LEU A O 1
ATOM 874 N N . LEU A 1 115 ? 13.086 11.223 -8.680 1.00 84.94 115 LEU A N 1
ATOM 875 C CA . LEU A 1 115 ? 12.422 11.876 -7.554 1.00 84.94 115 LEU A CA 1
ATOM 876 C C . LEU A 1 115 ? 10.993 12.296 -7.916 1.00 84.94 115 LEU A C 1
ATOM 878 O O . LEU A 1 115 ? 10.081 12.101 -7.114 1.00 84.94 115 LEU A O 1
ATOM 882 N N . SER A 1 116 ? 10.786 12.853 -9.114 1.00 85.12 116 SER A N 1
ATOM 883 C CA . SER A 1 116 ? 9.455 13.250 -9.564 1.00 85.12 116 SER A CA 1
ATOM 884 C C . SER A 1 116 ? 8.549 12.035 -9.740 1.00 85.12 116 SER A C 1
ATOM 886 O O . SER A 1 116 ? 7.442 12.053 -9.213 1.00 85.12 116 SER A O 1
ATOM 888 N N . ALA A 1 117 ? 9.016 10.953 -10.366 1.00 83.56 117 ALA A N 1
ATOM 889 C CA . ALA A 1 117 ? 8.234 9.730 -10.531 1.00 83.56 117 ALA A CA 1
ATOM 890 C C . ALA A 1 117 ? 7.840 9.107 -9.183 1.00 83.56 117 ALA A C 1
ATOM 892 O O . ALA A 1 117 ? 6.684 8.733 -8.980 1.00 83.56 117 ALA A O 1
ATOM 893 N N . ILE A 1 118 ? 8.770 9.072 -8.225 1.00 84.50 118 ILE A N 1
ATOM 894 C CA . ILE A 1 118 ? 8.499 8.627 -6.853 1.00 84.50 118 ILE A CA 1
ATOM 895 C C . ILE A 1 118 ? 7.418 9.504 -6.213 1.00 84.50 118 ILE A C 1
ATOM 897 O O . ILE A 1 118 ? 6.396 8.978 -5.775 1.00 84.50 118 ILE A O 1
ATOM 901 N N . LEU A 1 119 ? 7.585 10.830 -6.215 1.00 84.50 119 LEU A N 1
ATOM 902 C CA . LEU A 1 119 ? 6.632 11.768 -5.609 1.00 84.50 119 LEU A CA 1
ATOM 903 C C . LEU A 1 119 ? 5.244 11.702 -6.259 1.00 84.50 119 LEU A C 1
ATOM 905 O O . LEU A 1 119 ? 4.236 11.679 -5.551 1.00 84.50 119 LEU A O 1
ATOM 909 N N . PHE A 1 120 ? 5.191 11.634 -7.589 1.00 85.00 120 PHE A N 1
ATOM 910 C CA . PHE A 1 120 ? 3.943 11.519 -8.338 1.00 85.00 120 PHE A CA 1
ATOM 911 C C . PHE A 1 120 ? 3.259 10.172 -8.132 1.00 85.00 120 PHE A C 1
ATOM 913 O O . PHE A 1 120 ? 2.037 10.136 -8.193 1.00 85.00 120 PHE A O 1
ATOM 920 N N . SER A 1 121 ? 4.000 9.096 -7.845 1.00 83.81 121 SER A N 1
ATOM 921 C CA . SER A 1 121 ? 3.411 7.792 -7.514 1.00 83.81 121 SER A CA 1
ATOM 922 C C . SER A 1 121 ? 2.861 7.731 -6.083 1.00 83.81 121 SER A C 1
ATOM 924 O O . SER A 1 121 ? 1.830 7.113 -5.837 1.00 83.81 121 SER A O 1
ATOM 926 N N . THR A 1 122 ? 3.471 8.444 -5.134 1.00 86.38 122 THR A N 1
ATOM 927 C CA . THR A 1 122 ? 3.041 8.461 -3.726 1.00 86.38 122 THR A CA 1
ATOM 928 C C . THR A 1 122 ? 1.612 8.980 -3.543 1.00 86.38 122 THR A C 1
ATOM 930 O O . THR A 1 122 ? 0.869 8.462 -2.711 1.00 86.38 122 THR A O 1
ATOM 933 N N . LEU A 1 123 ? 1.212 10.000 -4.311 1.00 84.00 123 LEU A N 1
ATOM 934 C CA . LEU A 1 123 ? -0.126 10.597 -4.232 1.00 84.00 123 LEU A CA 1
ATOM 935 C C . LEU A 1 123 ? -1.258 9.614 -4.594 1.00 84.00 123 LEU A C 1
ATOM 937 O O . LEU A 1 123 ? -2.122 9.396 -3.743 1.00 84.00 123 LEU A O 1
ATOM 941 N N . PRO A 1 124 ? -1.284 8.990 -5.790 1.00 81.88 124 PRO A N 1
ATOM 942 C CA . PRO A 1 124 ? -2.299 8.000 -6.132 1.00 81.88 124 PRO A CA 1
ATOM 943 C C . PRO A 1 124 ? -2.245 6.783 -5.203 1.00 81.88 124 PRO A C 1
ATOM 945 O O . PRO A 1 124 ? -3.303 6.291 -4.817 1.00 81.88 124 PRO A O 1
ATOM 948 N N . GLY A 1 125 ? -1.055 6.360 -4.758 1.00 83.12 125 GLY A N 1
ATOM 949 C CA . GLY A 1 125 ? -0.916 5.305 -3.752 1.00 83.12 125 GLY A CA 1
ATOM 950 C C . GLY A 1 125 ? -1.583 5.646 -2.418 1.00 83.12 125 GLY A C 1
ATOM 951 O O . GLY A 1 125 ? -2.287 4.818 -1.844 1.00 83.12 125 GLY A O 1
ATOM 952 N N . GLY A 1 126 ? -1.428 6.882 -1.938 1.00 83.50 126 GLY A N 1
ATOM 953 C CA . GLY A 1 126 ? -2.114 7.365 -0.738 1.00 83.50 126 GLY A CA 1
ATOM 954 C C . GLY A 1 126 ? -3.628 7.478 -0.911 1.00 83.50 126 GLY A C 1
ATOM 955 O O . GLY A 1 126 ? -4.375 7.101 -0.013 1.00 83.50 126 GLY A O 1
ATOM 956 N N . VAL A 1 127 ? -4.099 7.948 -2.071 1.00 85.19 127 VAL A N 1
ATOM 957 C CA . VAL A 1 127 ? -5.539 8.047 -2.377 1.00 85.19 127 VAL A CA 1
ATOM 958 C C . VAL A 1 127 ? -6.188 6.661 -2.433 1.00 85.19 127 VAL A C 1
ATOM 960 O O . VAL A 1 127 ? -7.234 6.461 -1.814 1.00 85.19 127 VAL A O 1
ATOM 963 N N . LEU A 1 128 ? -5.557 5.696 -3.110 1.00 84.12 128 LEU A N 1
ATOM 964 C CA . LEU A 1 128 ? -5.998 4.297 -3.127 1.00 84.12 128 LEU A CA 1
ATOM 965 C C . LEU A 1 128 ? -5.979 3.698 -1.720 1.00 84.12 128 LEU A C 1
ATOM 967 O O . LEU A 1 128 ? -6.986 3.149 -1.283 1.00 84.12 128 LEU A O 1
ATOM 971 N N . GLY A 1 129 ? -4.894 3.898 -0.967 1.00 83.62 129 GLY A N 1
ATOM 972 C CA . GLY A 1 129 ? -4.798 3.448 0.422 1.00 83.62 129 GLY A CA 1
ATOM 973 C C . GLY A 1 129 ? -5.866 4.068 1.331 1.00 83.62 129 GLY A C 1
ATOM 974 O O . GLY A 1 129 ? -6.394 3.401 2.216 1.00 83.62 129 GLY A O 1
ATOM 975 N N . ALA A 1 130 ? -6.250 5.326 1.113 1.00 83.50 130 ALA A N 1
ATOM 976 C CA . ALA A 1 130 ? -7.347 5.953 1.845 1.00 83.50 130 ALA A CA 1
ATOM 977 C C . ALA A 1 130 ? -8.706 5.338 1.475 1.00 83.50 130 ALA A C 1
ATOM 979 O O . ALA A 1 130 ? -9.508 5.062 2.367 1.00 83.50 130 ALA A O 1
ATOM 980 N N . ALA A 1 131 ? -8.959 5.087 0.186 1.00 84.81 131 ALA A N 1
ATOM 981 C CA . ALA A 1 131 ? -10.181 4.433 -0.277 1.00 84.81 131 ALA A CA 1
ATOM 982 C C . ALA A 1 131 ? -10.301 3.002 0.278 1.00 84.81 131 ALA A C 1
ATOM 984 O O . ALA A 1 131 ? -11.325 2.653 0.868 1.00 84.81 131 ALA A O 1
ATOM 985 N N . GLU A 1 132 ? -9.232 2.208 0.182 1.00 81.25 132 GLU A N 1
ATOM 986 C CA . GLU A 1 132 ? -9.132 0.881 0.799 1.00 81.25 132 GLU A CA 1
ATOM 987 C C . GLU A 1 132 ? -9.318 0.961 2.315 1.00 81.25 132 GLU A C 1
ATOM 989 O O . GLU A 1 132 ? -10.068 0.180 2.895 1.00 81.25 132 GLU A O 1
ATOM 994 N N . GLY A 1 133 ? -8.688 1.943 2.961 1.00 81.12 133 GLY A N 1
ATOM 995 C CA . GLY A 1 133 ? -8.791 2.185 4.393 1.00 81.12 133 GLY A CA 1
ATOM 996 C C . GLY A 1 133 ? -10.216 2.486 4.848 1.00 81.12 133 GLY A C 1
ATOM 997 O O . GLY A 1 133 ? -10.625 1.995 5.894 1.00 81.12 133 GLY A O 1
ATOM 998 N N . VAL A 1 134 ? -11.000 3.240 4.075 1.00 84.19 134 VAL A N 1
ATOM 999 C CA . VAL A 1 134 ? -12.417 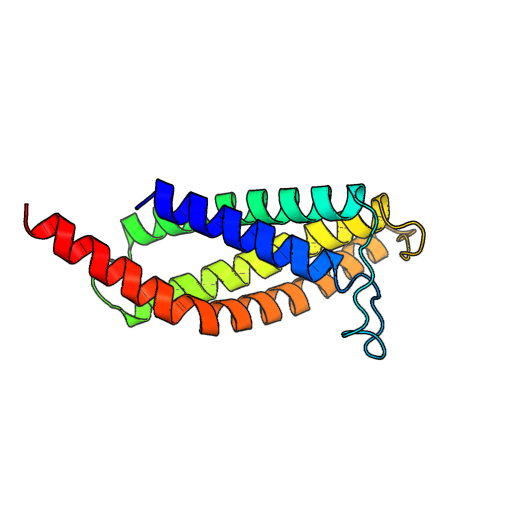3.513 4.376 1.00 84.19 134 VAL A CA 1
ATOM 1000 C C . VAL A 1 134 ? -13.254 2.236 4.281 1.00 84.19 134 VAL A C 1
ATOM 1002 O O . VAL A 1 134 ? -14.077 1.965 5.156 1.00 84.19 134 VAL A O 1
ATOM 1005 N N . VAL A 1 135 ? -13.014 1.420 3.252 1.00 82.00 135 VAL A N 1
ATOM 1006 C CA . VAL A 1 135 ? -13.759 0.175 3.020 1.00 82.00 135 VAL A CA 1
ATOM 1007 C C . VAL A 1 135 ? -13.395 -0.897 4.053 1.00 82.00 135 VAL A C 1
ATOM 1009 O O . VAL A 1 135 ? -14.275 -1.518 4.649 1.00 82.00 135 VAL A O 1
ATOM 1012 N N . LEU A 1 136 ? -12.102 -1.108 4.301 1.00 76.19 136 LEU A N 1
ATOM 1013 C CA . LEU A 1 136 ? -11.582 -2.159 5.181 1.00 76.19 136 LEU A CA 1
ATOM 1014 C C . LEU A 1 136 ? -11.518 -1.730 6.650 1.00 76.19 136 LEU A C 1
ATOM 1016 O O . LEU A 1 136 ? -11.611 -2.565 7.551 1.00 76.19 136 LEU A O 1
ATOM 1020 N N . GLY A 1 137 ? -11.387 -0.433 6.922 1.00 71.31 137 GLY A N 1
ATOM 1021 C CA . GLY A 1 137 ? -11.246 0.103 8.274 1.00 71.31 137 GLY A CA 1
ATOM 1022 C C . GLY A 1 137 ? -12.484 -0.120 9.132 1.00 71.31 137 GLY A C 1
ATOM 1023 O O . GLY A 1 137 ? -12.357 -0.340 10.334 1.00 71.31 137 GLY A O 1
ATOM 1024 N N . PHE A 1 138 ? -13.683 -0.122 8.543 1.00 70.94 138 PHE A N 1
ATOM 1025 C CA . PHE A 1 138 ? -14.931 -0.337 9.281 1.00 70.94 138 PHE A CA 1
ATOM 1026 C C . PHE A 1 138 ? -15.046 -1.768 9.845 1.00 70.94 138 PHE A C 1
ATOM 1028 O O . PHE A 1 138 ? -15.195 -1.909 11.065 1.00 70.94 138 PHE A O 1
ATOM 1035 N N . PRO A 1 139 ? -14.916 -2.842 9.035 1.00 69.56 139 PRO A N 1
ATOM 1036 C CA . PRO A 1 139 ? -14.931 -4.205 9.560 1.00 69.56 139 PRO A CA 1
ATOM 1037 C C . PRO A 1 139 ? -13.739 -4.493 10.483 1.00 69.56 139 PRO A C 1
ATOM 1039 O O . PRO A 1 139 ? -13.909 -5.177 11.493 1.00 69.56 139 PRO A O 1
ATOM 1042 N N . LEU A 1 140 ? -12.554 -3.934 10.206 1.00 68.62 140 LEU A N 1
ATOM 1043 C CA . LEU A 1 140 ? -11.382 -4.101 11.070 1.00 68.62 140 LEU A CA 1
ATOM 1044 C C . LEU A 1 140 ? -11.576 -3.432 12.440 1.00 68.62 140 LEU A C 1
ATOM 1046 O O . LEU A 1 140 ? -11.292 -4.056 13.464 1.00 68.62 140 LEU A O 1
ATOM 1050 N N . ALA A 1 141 ? -12.113 -2.209 12.493 1.00 67.50 141 ALA A N 1
ATOM 1051 C CA . ALA A 1 141 ? -12.417 -1.517 13.747 1.00 67.50 141 ALA A CA 1
ATOM 1052 C C . ALA A 1 141 ? -13.471 -2.271 14.572 1.00 67.50 141 ALA A C 1
ATOM 1054 O O . ALA A 1 141 ? -13.344 -2.361 15.796 1.00 67.50 141 ALA A O 1
ATOM 1055 N N . GLY A 1 142 ? -14.467 -2.863 13.903 1.00 66.12 142 GLY A N 1
ATOM 1056 C CA . GLY A 1 142 ? -15.462 -3.737 14.526 1.00 66.12 142 GLY A CA 1
ATOM 1057 C C . GLY A 1 142 ? -14.854 -5.015 15.114 1.00 66.12 142 GLY A C 1
ATOM 1058 O O . GLY A 1 142 ? -15.092 -5.329 16.280 1.00 66.12 142 GLY A O 1
ATOM 1059 N N . LEU A 1 143 ? -14.014 -5.723 14.352 1.00 65.50 143 LEU A N 1
ATOM 1060 C CA . LEU A 1 143 ? -13.337 -6.948 14.805 1.00 65.50 143 LEU A CA 1
ATOM 1061 C C . LEU A 1 143 ? -12.378 -6.690 15.971 1.00 65.50 143 LEU A C 1
ATOM 1063 O O . LEU A 1 143 ? -12.364 -7.446 16.940 1.00 65.50 143 LEU A O 1
ATOM 1067 N N . LEU A 1 144 ? -11.605 -5.604 15.915 1.00 65.50 144 LEU A N 1
ATOM 1068 C CA . LEU A 1 144 ? -10.695 -5.216 16.997 1.00 65.50 144 LEU A CA 1
ATOM 1069 C C . LEU A 1 144 ? -11.436 -4.741 18.255 1.00 65.50 144 LEU A C 1
ATOM 1071 O O . LEU A 1 144 ? -10.890 -4.853 19.351 1.00 65.50 144 LEU A O 1
ATOM 1075 N N . GLY A 1 145 ? -12.673 -4.254 18.122 1.00 63.97 145 GLY A N 1
ATOM 1076 C CA . GLY A 1 145 ? -13.586 -4.075 19.252 1.00 63.97 145 GLY A CA 1
ATOM 1077 C C . GLY A 1 145 ? -14.036 -5.409 19.851 1.00 63.97 145 GLY A C 1
ATOM 1078 O O . GLY A 1 145 ? -13.916 -5.606 21.054 1.00 63.97 145 GLY A O 1
ATOM 1079 N N . ARG A 1 146 ? -14.476 -6.347 19.004 1.00 61.78 146 ARG A N 1
ATOM 1080 C CA . ARG A 1 146 ? -15.079 -7.622 19.423 1.00 61.78 146 ARG A CA 1
ATOM 1081 C C . ARG A 1 146 ? -14.100 -8.598 20.087 1.00 61.78 146 ARG A C 1
ATOM 1083 O O . ARG A 1 146 ? -14.436 -9.182 21.109 1.00 61.78 146 ARG A O 1
ATOM 1090 N N . PHE A 1 147 ? -12.881 -8.748 19.562 1.00 56.88 147 PHE A N 1
ATOM 1091 C CA . PHE A 1 147 ? -11.872 -9.645 20.155 1.00 56.88 147 PHE A CA 1
ATOM 1092 C C . PHE A 1 147 ? -11.418 -9.220 21.561 1.00 56.88 147 PHE A C 1
ATOM 1094 O O . PHE A 1 147 ? -10.796 -10.017 22.263 1.00 56.88 147 PHE A O 1
ATOM 1101 N N . ARG A 1 148 ? -11.700 -7.974 21.965 1.00 55.66 148 ARG A N 1
ATOM 1102 C CA . ARG A 1 148 ? -11.369 -7.459 23.296 1.00 55.66 148 ARG A CA 1
ATOM 1103 C C . ARG A 1 148 ? -12.442 -7.777 24.341 1.00 55.66 148 ARG A C 1
ATOM 1105 O O . ARG A 1 148 ? -12.073 -8.171 25.439 1.00 55.66 148 ARG A O 1
ATOM 1112 N N . ASP A 1 149 ? -13.728 -7.714 23.996 1.00 53.59 149 ASP A N 1
ATOM 1113 C CA . ASP A 1 149 ? -14.809 -8.121 24.918 1.00 53.59 149 ASP A CA 1
ATOM 1114 C C . ASP A 1 149 ? -14.688 -9.603 25.330 1.00 53.59 149 ASP A C 1
ATOM 1116 O O . ASP A 1 149 ? -14.980 -9.979 26.464 1.00 53.59 149 ASP A O 1
ATOM 1120 N N . GLU A 1 150 ? -14.177 -10.450 24.433 1.00 50.16 150 GLU A N 1
ATOM 1121 C CA . GLU A 1 150 ? -13.892 -11.865 24.714 1.00 50.16 150 GLU A CA 1
ATOM 1122 C C . GLU A 1 150 ? -12.631 -12.089 25.574 1.00 50.16 150 GLU A C 1
ATOM 1124 O O . GLU A 1 150 ? -12.461 -13.176 26.125 1.00 50.16 150 GLU A O 1
ATOM 1129 N N . THR A 1 151 ? -11.735 -11.098 25.699 1.00 49.75 151 THR A N 1
ATOM 1130 C CA . THR A 1 151 ? -10.537 -11.193 26.560 1.00 49.75 151 THR A CA 1
ATOM 1131 C C . THR A 1 151 ? -10.718 -10.566 27.941 1.00 49.75 151 THR A C 1
ATOM 1133 O O . THR A 1 151 ? -10.051 -11.021 28.859 1.00 49.75 151 THR A O 1
ATOM 1136 N N . ASP A 1 152 ? -11.625 -9.596 28.112 1.00 47.59 152 ASP A N 1
ATOM 1137 C CA . ASP A 1 152 ? -11.992 -9.023 29.428 1.00 47.59 152 ASP A CA 1
ATOM 1138 C C . ASP A 1 152 ? -12.984 -9.906 30.221 1.00 47.59 152 ASP A C 1
ATOM 1140 O O . ASP A 1 152 ? -13.276 -9.640 31.384 1.00 47.59 152 ASP A O 1
ATOM 1144 N N . THR A 1 153 ? -13.515 -10.970 29.611 1.00 48.28 153 THR A N 1
ATOM 1145 C CA . THR A 1 153 ? -14.437 -11.931 30.249 1.00 48.28 153 THR A CA 1
ATOM 1146 C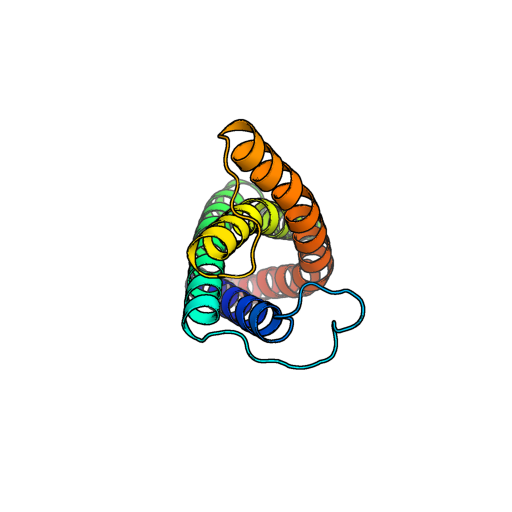 C . THR A 1 153 ? -13.747 -13.188 30.804 1.00 48.28 153 THR A C 1
ATOM 1148 O O . THR A 1 153 ? -14.426 -14.142 31.190 1.00 48.28 153 THR A O 1
ATOM 1151 N N . ARG A 1 154 ? -12.410 -13.201 30.886 1.00 40.53 154 ARG A N 1
ATOM 1152 C CA . ARG A 1 154 ? -11.601 -14.232 31.564 1.00 40.53 154 ARG A CA 1
ATOM 1153 C C . ARG A 1 154 ? -10.670 -13.608 32.590 1.00 40.53 154 ARG A C 1
ATOM 1155 O O . ARG A 1 154 ? -10.426 -14.294 33.606 1.00 40.53 154 ARG A O 1
#

Radius of gyration: 17.38 Å; chains: 1; bounding box: 34×29×53 Å